Protein 1GP0 (pdb70)

B-factor: mean 22.46, std 11.71, range [8.29, 99.91]

Secondary structure (DSSP, 8-state):
--EEE-TTT-PEEE-GGGBSSS-EEEEETTTEEEEE-BSS--TTSSTTBSEEETTT--BS-B-----EEETTEEEEEE---SBPSSSTT-B-EEEEEEEE-SS--SS---EEEEEETTTTEEEEEEEEGGG--

CATH classification: 2.70.130.10

Solvent-accessible surface area: 7305 Å² total; per-residue (Å²): 116,4,80,28,64,11,117,97,89,55,67,75,5,64,0,50,91,22,50,37,124,73,22,58,33,0,75,78,74,166,195,26,56,0,43,0,0,0,22,25,57,1,96,44,15,50,129,35,10,0,0,0,24,13,166,75,100,86,15,0,0,114,26,24,119,109,14,123,48,72,120,132,35,0,49,0,37,0,114,80,11,19,113,11,108,43,60,119,86,76,52,22,74,0,11,0,21,0,47,50,102,111,146,59,10,140,94,69,116,1,116,36,111,57,60,59,126,114,68,2,6,1,79,2,11,5,78,4,56,64,3,36,110

Radius of gyration: 14.38 Å; Cα contacts (8 Å, |Δi|>4): 377; chains: 1; bounding box: 35×37×38 Å

GO terms:
  GO:0044794 host-mediated activation of viral process (P, IMP)
  GO:0005768 endosome (C, IDA)
  GO:0005770 late endosome (C, IDA)
  GO:0030140 trans-Golgi network transport vesicle (C, IDA)
  GO:0051219 phosphoprotein binding (F, IDA)
  GO:0005515 protein binding (F, IDA)
  GO:0005794 Golgi apparatus (C, IDA)
  GO:0009986 cell surface (C, IDA)
  GO:0010008 endosome membrane (C, IDA)
  GO:0030139 endocytic vesicle (C, IDA)
  GO:1905394 retromer complex binding (F, IDA)
  GO:0000139 Golgi membrane (C, EXP)
  GO:0005515 protein binding (F, IPI)
  GO:0005886 plasma membrane (C, TAS)
  GO:0038023 signaling receptor activity (F, TAS)
  GO:0007165 signal transduction (P, TAS)
  GO:0032588 trans-Golgi network membrane (C, TAS)
  GO:0030133 transport vesicle (C, TAS)
  GO:0030667 secretory granule membrane (C, TAS)
  GO:0030669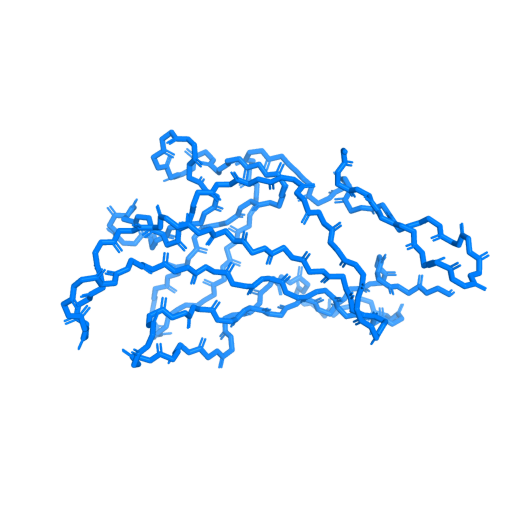 clathrin-coated endocytic vesicle membrane (C, TAS)

Nearest PDB structures (foldseek):
  1gp0-assembly1_A  TM=1.008E+00  e=2.214E-30  Homo sapiens
  2cnj-assembly1_D  TM=9.607E-01  e=3.222E-25  Homo sapiens
  2v5o-assembly1_A  TM=9.716E-01  e=4.373E-24  Homo sapiens
  2v5n-assembly1_A  TM=9.741E-01  e=9.055E-24  Homo sapiens
  2v5p-assembly2_B  TM=9.715E-01  e=3.646E-24  Homo sapiens

Foldseek 3Di:
DQWDADVVPRDIQHPCVQADQCHDWADDPDPWIKGAGAAFHHPQADPQAGIATNVPSFGQFGHHRPWDADPLKIKDKGADGDAQPLDPPAHHMEIEIEHEDCDADPVQHKYFDDADSVRNYTYIYTHYNSSPD

Organism: Homo sapiens (NCBI:txid9606)

Sequence (133 aa):
DCQVTNPSTGHLFDLSSLSGRAGFTAAYSEKGLVYMSICGENENCPPGVGACFGQTRISVGKANKRLRYVDQVLQLVYKDGSPCPSKSGLSYKSVISFVCRPEAGPTNRPMLISLDKQTCTLFFSWHTPLACE

Structure (mmCIF, N/CA/C/O backbone):
data_1GP0
#
_entry.id   1GP0
#
_cell.length_a   49.405
_cell.length_b   49.405
_cell.length_c   118.540
_cell.angle_alpha   90.00
_cell.angle_beta   90.00
_cell.angle_gamma   90.00
#
_symmetry.space_group_name_H-M   'P 43 21 2'
#
loop_
_entity.id
_entity.type
_entity.pdbx_description
1 polymer 'CATION-INDEPENDENT MANNOSE-6-PHOSPHATE RECEPTOR'
2 non-polymer 'SULFATE ION'
3 water water
#
loop_
_atom_site.group_PDB
_atom_site.id
_atom_site.type_symbol
_atom_site.label_atom_id
_atom_site.label_alt_id
_atom_site.label_comp_id
_atom_site.label_asym_id
_atom_site.label_entity_id
_atom_site.label_seq_id
_atom_site.pdbx_PDB_ins_code
_atom_site.Cartn_x
_atom_site.C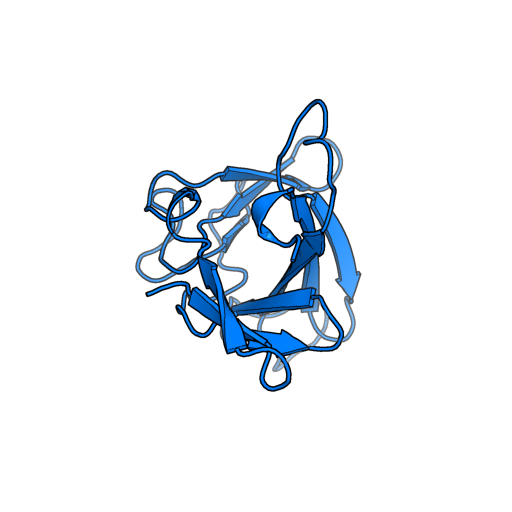artn_y
_atom_site.Cartn_z
_atom_site.occupancy
_atom_site.B_iso_or_equiv
_atom_site.auth_seq_id
_atom_site.auth_comp_id
_atom_site.auth_asym_id
_atom_site.auth_atom_id
_atom_site.pdbx_PDB_model_num
ATOM 1 N N . ASP A 1 8 ? -0.674 -10.070 17.046 1.00 47.53 1515 ASP A N 1
ATOM 2 C CA . ASP A 1 8 ? -1.233 -9.694 18.380 1.00 41.53 1515 ASP A CA 1
ATOM 3 C C . ASP A 1 8 ? -0.373 -8.666 19.115 1.00 37.04 1515 ASP A C 1
ATOM 4 O O . ASP A 1 8 ? -0.018 -8.836 20.289 1.00 39.13 1515 ASP A O 1
ATOM 9 N N . CYS A 1 9 ? -0.047 -7.598 18.404 1.00 39.07 1516 CYS A N 1
ATOM 10 C CA . CYS A 1 9 ? 0.728 -6.500 18.949 1.00 28.62 1516 CYS A CA 1
ATOM 11 C C . CYS A 1 9 ? 2.107 -6.883 19.479 1.00 19.77 1516 CYS A C 1
ATOM 12 O O . CYS A 1 9 ? 2.560 -6.415 20.521 1.00 20.24 1516 CYS A O 1
ATOM 15 N N . GLN A 1 10 ? 2.767 -7.763 18.738 1.00 24.89 1517 GLN A N 1
ATOM 16 C CA . GLN A 1 10 ? 4.124 -8.160 19.100 1.00 30.03 1517 GLN A CA 1
ATOM 17 C C . GLN A 1 10 ? 5.007 -8.223 17.857 1.00 21.96 1517 GLN A C 1
ATOM 18 O O . GLN A 1 10 ? 4.519 -8.374 16.741 1.00 25.02 1517 GLN A O 1
ATOM 24 N N . VAL A 1 11 ? 6.310 -8.040 18.041 1.00 20.30 1518 VAL A N 1
ATOM 25 C CA . VAL A 1 11 ? 7.243 -8.118 16.928 1.00 21.01 1518 VAL A CA 1
ATOM 26 C C . VAL A 1 11 ? 8.590 -8.555 17.496 1.00 20.15 1518 VAL A C 1
ATOM 27 O O . VAL A 1 11 ? 8.900 -8.317 18.667 1.00 19.47 1518 VAL A O 1
ATOM 31 N N . THR A 1 12 ? 9.406 -9.182 16.654 1.00 26.86 1519 THR A N 1
ATOM 32 C CA . THR A 1 12 ? 10.708 -9.632 17.110 1.00 29.10 1519 THR A CA 1
ATOM 33 C C . THR A 1 12 ? 11.845 -8.877 16.456 1.00 21.19 1519 THR A C 1
ATOM 34 O O . THR A 1 12 ? 11.728 -8.445 15.313 1.00 30.85 1519 THR A O 1
ATOM 38 N N . ASN A 1 13 ? 12.928 -8.693 17.201 1.00 23.86 1520 ASN A N 1
ATOM 39 C CA . ASN A 1 13 ? 14.118 -8.065 16.640 1.00 27.67 1520 ASN A CA 1
ATOM 40 C C . ASN A 1 13 ? 14.694 -9.240 15.837 1.00 34.70 1520 ASN A C 1
ATOM 41 O O . ASN A 1 13 ? 15.058 -10.265 16.414 1.00 29.61 1520 ASN A O 1
ATOM 46 N N . PRO A 1 14 ? 14.772 -9.105 14.505 1.00 28.75 1521 PRO A N 1
ATOM 47 C CA . PRO A 1 14 ? 15.281 -10.142 13.597 1.00 38.00 1521 PRO A CA 1
ATOM 48 C C . PRO A 1 14 ? 16.685 -10.665 13.885 1.00 37.75 1521 PRO A C 1
ATOM 49 O O . PRO A 1 14 ? 17.036 -11.768 13.459 1.00 43.23 1521 PRO A O 1
ATOM 53 N N . SER A 1 15 ? 17.477 -9.885 14.610 1.00 34.57 1522 SER A N 1
ATOM 54 C CA . SER A 1 15 ? 18.863 -10.252 14.889 1.00 39.47 1522 SER A CA 1
ATOM 55 C C . SER A 1 15 ? 19.196 -10.808 16.266 1.00 41.17 1522 SER A C 1
ATOM 56 O O . SER A 1 15 ? 20.340 -11.188 16.517 1.00 51.34 1522 SER A O 1
ATOM 59 N N . THR A 1 16 ? 18.223 -10.852 17.166 1.00 34.89 1523 THR A N 1
ATOM 60 C CA . THR A 1 16 ? 18.480 -11.367 18.502 1.00 35.32 1523 THR A CA 1
ATOM 61 C C . THR A 1 16 ? 17.369 -12.310 18.901 1.00 27.73 1523 THR A C 1
ATOM 62 O O . THR A 1 16 ? 17.500 -13.087 19.845 1.00 33.46 1523 THR A O 1
ATOM 66 N N . GLY A 1 17 ? 16.268 -12.224 18.166 1.00 27.73 1524 GLY A N 1
ATOM 67 C CA . GLY A 1 17 ? 15.109 -13.053 18.436 1.00 29.27 1524 GLY A CA 1
ATOM 68 C C . GLY A 1 17 ? 14.257 -12.551 19.589 1.00 25.44 1524 GLY A C 1
ATOM 69 O O . GLY A 1 17 ? 13.285 -13.206 19.961 1.00 34.22 1524 GLY A O 1
ATOM 70 N N . HIS A 1 18 ? 14.618 -11.402 20.156 1.00 28.46 1525 HIS A N 1
ATOM 71 C CA . HIS A 1 18 ? 13.885 -10.835 21.287 1.00 28.35 1525 HIS A CA 1
ATOM 72 C C . HIS A 1 18 ? 12.457 -10.470 20.875 1.00 22.90 1525 HIS A C 1
ATOM 73 O O . HIS A 1 18 ? 12.247 -9.819 19.860 1.00 22.14 15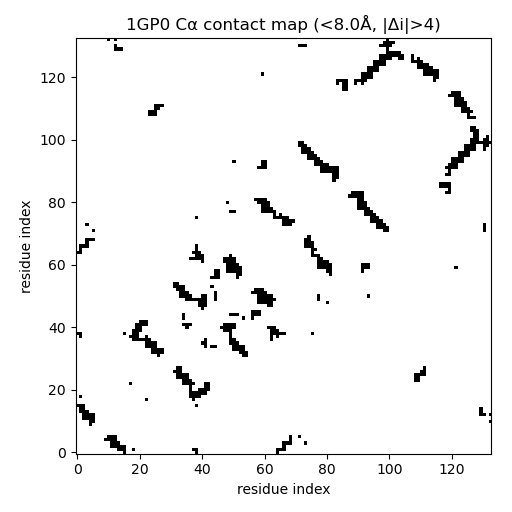25 HIS A O 1
ATOM 80 N N . LEU A 1 19 ? 11.492 -10.908 21.667 1.00 24.98 1526 LEU A N 1
ATOM 81 C CA . LEU A 1 19 ? 10.084 -10.638 21.390 1.00 21.82 1526 LEU A CA 1
ATOM 82 C C . LEU A 1 19 ? 9.599 -9.416 22.170 1.00 23.22 1526 LEU A C 1
ATOM 83 O O . LEU A 1 19 ? 9.680 -9.364 23.403 1.00 24.58 1526 LEU A O 1
ATOM 88 N N . PHE A 1 20 ? 9.117 -8.423 21.427 1.00 18.71 1527 PHE A N 1
ATOM 89 C CA . PHE A 1 20 ? 8.565 -7.210 22.043 1.00 18.98 1527 PHE A CA 1
ATOM 90 C C . PHE A 1 20 ? 7.064 -7.431 22.067 1.00 19.35 1527 PHE A C 1
ATOM 91 O O . PHE A 1 20 ? 6.492 -7.820 21.062 1.00 22.27 1527 PHE A O 1
ATOM 99 N N . ASP A 1 21 ? 6.445 -7.176 23.211 1.00 23.35 1528 ASP A N 1
ATOM 100 C CA . ASP A 1 21 ? 5.009 -7.366 23.356 1.00 22.91 1528 ASP A CA 1
ATOM 101 C C . ASP A 1 21 ? 4.397 -6.069 23.875 1.00 17.33 1528 ASP A C 1
ATOM 102 O O . ASP A 1 21 ? 4.715 -5.632 24.981 1.00 20.99 1528 ASP A O 1
ATOM 107 N N . LEU A 1 22 ? 3.556 -5.462 23.045 1.00 16.41 1529 LEU A N 1
ATOM 108 C CA . LEU A 1 22 ? 2.888 -4.215 23.427 1.00 16.49 1529 LEU A CA 1
ATOM 109 C C . LEU A 1 22 ? 1.419 -4.454 23.771 1.00 19.29 1529 LEU A C 1
ATOM 110 O O . LEU A 1 22 ? 0.643 -3.503 23.926 1.00 17.16 1529 LEU A O 1
ATOM 115 N N . SER A 1 23 ? 1.035 -5.710 23.957 1.00 17.36 1530 SER A N 1
ATOM 116 C CA . SER A 1 23 ? -0.375 -5.986 24.242 1.00 18.20 1530 SER A CA 1
ATOM 117 C C . SER A 1 23 ? -0.883 -5.390 25.547 1.00 15.72 1530 SER A C 1
ATOM 118 O O . SER A 1 23 ? -2.083 -5.134 25.658 1.00 15.65 1530 SER A O 1
ATOM 121 N N . SER A 1 24 ? -0.007 -5.135 26.505 1.00 14.56 1531 SER A N 1
ATOM 122 C CA . SER 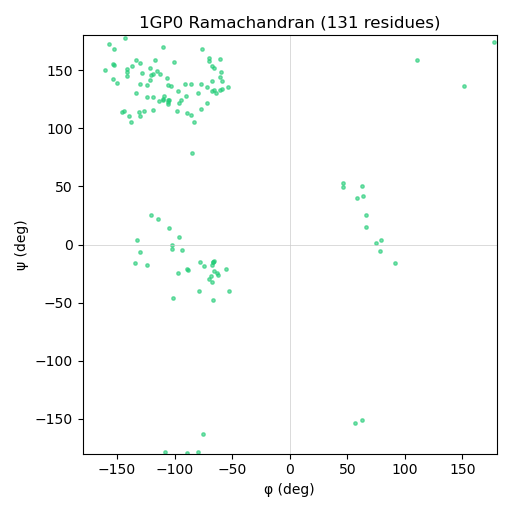A 1 24 ? -0.449 -4.513 27.761 1.00 13.90 1531 SER A CA 1
ATOM 123 C C . SER A 1 24 ? -0.943 -3.076 27.518 1.00 16.62 1531 SER A C 1
ATOM 124 O O . SER A 1 24 ? -1.573 -2.471 28.405 1.00 16.27 1531 SER A O 1
ATOM 127 N N . LEU A 1 25 ? -0.641 -2.503 26.339 1.00 13.60 1532 LEU A N 1
ATOM 128 C CA . LEU A 1 25 ? -1.108 -1.137 25.989 1.00 13.39 1532 LEU A CA 1
ATOM 129 C C . LEU A 1 25 ? -2.288 -1.215 25.027 1.00 13.60 1532 LEU A C 1
ATOM 130 O O . LEU A 1 25 ? -2.789 -0.168 24.596 1.00 14.05 1532 LEU A O 1
ATOM 135 N N . SER A 1 26 ? -2.703 -2.416 24.647 1.00 13.48 1533 SER A N 1
ATOM 136 C CA . SER A 1 26 ? -3.783 -2.546 23.681 1.00 14.37 1533 SER A CA 1
ATOM 137 C C . SER A 1 26 ? -5.161 -2.349 24.299 1.00 15.07 1533 SER A C 1
ATOM 138 O O . SER A 1 26 ? -5.277 -2.039 25.478 1.00 14.50 1533 SER A O 1
ATOM 141 N N . GLY A 1 27 ? -6.203 -2.484 23.502 1.00 13.94 1534 GLY A N 1
ATOM 142 C CA . GLY A 1 27 ? -7.557 -2.364 24.022 1.00 15.47 1534 GLY A CA 1
ATOM 143 C C . GLY A 1 27 ? -8.301 -1.131 23.566 1.00 13.39 1534 GLY A C 1
ATOM 144 O O . GLY A 1 27 ? -7.692 -0.121 23.221 1.00 12.26 1534 GLY A O 1
ATOM 145 N N . ARG A 1 28 ? -9.624 -1.189 23.631 1.00 14.12 1535 ARG A N 1
ATOM 146 C CA . ARG A 1 28 ? -10.432 -0.102 23.147 1.00 12.27 1535 ARG A CA 1
ATOM 147 C C . ARG A 1 28 ? -10.468 1.131 24.031 1.00 12.60 1535 ARG A C 1
ATOM 148 O O . ARG A 1 28 ? -10.807 2.213 23.562 1.00 13.78 1535 ARG A O 1
ATOM 156 N N . ALA A 1 29 ? -10.100 0.993 25.309 1.00 14.04 1536 ALA A N 1
ATOM 157 C CA . ALA A 1 29 ? -10.100 2.166 26.170 1.00 14.36 1536 ALA A CA 1
ATOM 158 C C . ALA A 1 29 ? -9.026 3.143 25.692 1.00 13.77 1536 ALA A C 1
ATOM 159 O O . ALA A 1 29 ? -9.274 4.326 25.570 1.00 13.50 1536 ALA A O 1
ATOM 161 N N . GLY A 1 30 ? -7.824 2.637 25.437 1.00 12.24 1537 GLY A N 1
ATOM 162 C CA . GLY A 1 30 ? -6.785 3.490 24.910 1.00 13.27 1537 GLY A CA 1
ATOM 163 C C . GLY A 1 30 ? -6.302 4.653 25.746 1.00 11.20 1537 GLY A C 1
ATOM 164 O O . GLY A 1 30 ? -6.401 4.681 26.993 1.00 13.04 1537 GLY A O 1
ATOM 165 N N . PHE A 1 31 ? -5.854 5.685 25.031 1.00 10.35 1538 PHE A N 1
ATOM 166 C CA . PHE A 1 31 ? -5.169 6.827 25.593 1.00 10.85 1538 PHE A CA 1
ATOM 167 C C . PHE A 1 31 ? -5.512 8.119 24.913 1.00 11.07 1538 PHE A C 1
ATOM 168 O O . PHE A 1 31 ? -6.321 8.111 23.943 1.00 11.17 1538 PHE A O 1
ATOM 176 N N . THR A 1 32 ? -4.959 9.221 25.400 1.00 12.18 1539 THR A N 1
ATOM 177 C CA . THR A 1 32 ? -5.089 10.472 24.694 1.00 12.82 1539 THR A CA 1
ATOM 178 C C . THR A 1 32 ? -3.715 11.081 24.557 1.00 12.99 1539 THR A C 1
ATOM 179 O O . THR A 1 32 ? -2.778 10.795 25.353 1.00 14.36 1539 THR A O 1
ATOM 183 N N . ALA A 1 33 ? -3.570 11.935 23.554 1.00 13.11 1540 ALA A N 1
ATOM 184 C CA . ALA A 1 33 ? -2.343 12.715 23.311 1.00 12.15 1540 ALA A CA 1
ATOM 185 C C . ALA A 1 33 ? -2.796 14.141 23.135 1.00 13.74 1540 ALA A C 1
ATOM 186 O O . ALA A 1 33 ? -3.780 14.410 22.464 1.00 15.17 1540 ALA A O 1
ATOM 188 N N . ALA A 1 34 ? -2.086 15.103 23.714 1.00 15.41 1541 ALA A N 1
ATOM 189 C CA . ALA A 1 34 ? -2.455 16.501 23.576 1.00 14.47 1541 ALA A CA 1
ATOM 190 C C . ALA A 1 34 ? -2.272 17.007 22.159 1.00 15.47 1541 ALA A C 1
ATOM 191 O O . ALA A 1 34 ? -1.322 16.650 21.500 1.00 16.79 1541 ALA A O 1
ATOM 193 N N . TYR A 1 35 ? -3.210 17.834 21.693 1.00 18.69 1542 TYR A N 1
ATOM 194 C CA . TYR A 1 35 ? -3.201 18.400 20.347 1.00 19.80 1542 TYR A CA 1
ATOM 195 C C . TYR A 1 35 ? -3.506 19.880 20.502 1.00 20.75 1542 TYR A C 1
ATOM 196 O O . TYR A 1 35 ? -4.472 20.254 21.177 1.00 24.04 1542 TYR A O 1
ATOM 205 N N . SER A 1 36 ? -2.691 20.722 19.888 1.00 30.03 1543 SER A N 1
ATOM 206 C CA . SER A 1 36 ? -2.914 22.161 19.982 1.00 30.84 1543 SER A CA 1
ATOM 207 C C . SER A 1 36 ? -2.946 22.629 21.432 1.00 32.74 1543 SER A C 1
ATOM 208 O O . SER A 1 36 ? -2.362 21.996 22.316 1.00 33.48 1543 SER A O 1
ATOM 211 N N . GLU A 1 37 ? -3.655 23.728 21.679 1.00 32.29 1544 GLU A N 1
ATOM 212 C CA . GLU A 1 37 ? -3.709 24.325 23.007 1.00 36.54 1544 GLU A CA 1
ATOM 213 C C . GLU A 1 37 ? -4.621 23.695 24.060 1.00 36.36 1544 GLU A C 1
ATOM 214 O O . GLU A 1 37 ? -4.237 23.599 25.226 1.00 42.70 1544 GLU A O 1
ATOM 220 N N . LYS A 1 38 ? -5.812 23.257 23.665 1.00 30.30 1545 LYS A N 1
ATOM 221 C CA . LYS A 1 38 ? -6.753 22.658 24.606 1.00 37.71 1545 LYS A CA 1
ATOM 222 C C . LYS A 1 38 ? -7.301 21.321 24.119 1.00 29.84 1545 LYS A C 1
ATOM 223 O O . LYS A 1 38 ? -8.005 20.622 24.856 1.00 30.57 1545 LYS A O 1
ATOM 229 N N . GLY A 1 39 ? -6.969 20.960 22.880 1.00 24.67 1546 GLY A N 1
ATOM 230 C CA . GLY A 1 39 ? -7.491 19.729 22.315 1.00 25.24 1546 GLY A CA 1
ATOM 231 C C . GLY A 1 39 ? -6.707 18.451 22.528 1.00 20.19 1546 GLY A C 1
ATOM 232 O O . GLY A 1 39 ? -5.679 18.407 23.213 1.00 25.93 1546 GLY A O 1
ATOM 233 N N . LEU A 1 40 ? -7.239 17.371 21.975 1.00 16.86 1547 LEU A N 1
ATOM 234 C CA . LEU A 1 40 ? -6.571 16.097 22.104 1.00 14.21 1547 LEU A CA 1
ATOM 235 C C . LEU A 1 40 ? -6.895 15.155 20.946 1.00 13.59 1547 LEU A C 1
ATOM 236 O O . LEU A 1 40 ? -7.797 15.428 20.107 1.00 14.48 1547 LEU A O 1
ATOM 241 N N . VAL A 1 41 ? -6.130 14.085 20.886 1.00 10.65 1548 VAL A N 1
ATOM 242 C CA . VAL A 1 41 ? -6.326 12.964 19.969 1.00 10.94 1548 VAL A CA 1
ATOM 243 C C . VAL A 1 41 ? -6.571 11.703 20.799 1.00 11.75 1548 VAL A C 1
ATOM 244 O O . VAL A 1 41 ? -5.826 11.440 21.769 1.00 13.00 1548 VAL A O 1
ATOM 248 N N . TYR A 1 42 ? -7.649 10.980 20.533 1.00 9.53 1549 TYR A N 1
ATOM 249 C CA . TYR A 1 42 ? -7.931 9.704 21.173 1.00 9.80 1549 TYR A CA 1
ATOM 250 C C . TYR A 1 42 ? -7.214 8.618 20.377 1.00 11.17 1549 TYR A C 1
ATOM 251 O O . TYR A 1 42 ? -7.261 8.622 19.129 1.00 12.16 1549 TYR A O 1
ATOM 260 N N . MET A 1 43 ? -6.583 7.651 21.002 1.00 9.81 1550 MET A N 1
ATOM 261 C CA . MET A 1 43 ? -5.898 6.609 20.268 1.00 10.81 1550 MET A CA 1
ATOM 262 C C . MET A 1 43 ? -5.784 5.314 21.007 1.00 9.51 1550 MET A C 1
ATOM 263 O O . MET A 1 43 ? -5.596 5.298 22.249 1.00 10.56 1550 MET A O 1
ATOM 268 N N . SER A 1 44 ? -5.916 4.217 20.279 1.00 9.65 1551 SER A N 1
ATOM 269 C CA . SER A 1 44 ? -5.679 2.896 20.808 1.00 9.36 1551 SER A CA 1
ATOM 270 C C . SER A 1 44 ? -4.519 2.269 20.052 1.00 10.46 1551 SER A C 1
ATOM 271 O O . SER A 1 44 ? -4.199 2.685 18.922 1.00 11.36 1551 SER A O 1
ATOM 274 N N . ILE A 1 45 ? -3.905 1.283 20.685 1.00 11.08 1552 ILE A N 1
ATOM 275 C CA . ILE A 1 45 ? -2.740 0.586 20.172 1.00 11.36 1552 ILE A CA 1
ATOM 276 C C . ILE A 1 45 ? -3.140 -0.784 19.692 1.00 13.27 1552 ILE A C 1
ATOM 277 O O . ILE A 1 45 ? -3.683 -1.596 20.441 1.00 14.03 1552 ILE A O 1
ATOM 282 N N . CYS A 1 46 ? -2.897 -1.037 18.409 1.00 13.43 1553 CYS A N 1
ATOM 283 C CA . CYS A 1 46 ? -3.210 -2.307 17.759 1.00 15.83 1553 CYS A CA 1
ATOM 284 C C . CYS A 1 46 ? -4.670 -2.643 17.638 1.00 16.25 1553 CYS A C 1
ATOM 285 O O . CYS A 1 46 ? -5.041 -3.824 17.557 1.00 17.91 1553 CYS A O 1
ATOM 288 N N . GLY A 1 47 ? -5.505 -1.618 17.624 1.00 13.22 1554 GLY A N 1
ATOM 289 C CA . GLY A 1 47 ? -6.930 -1.844 17.497 1.00 13.67 1554 GLY A CA 1
ATOM 290 C C . GLY A 1 47 ?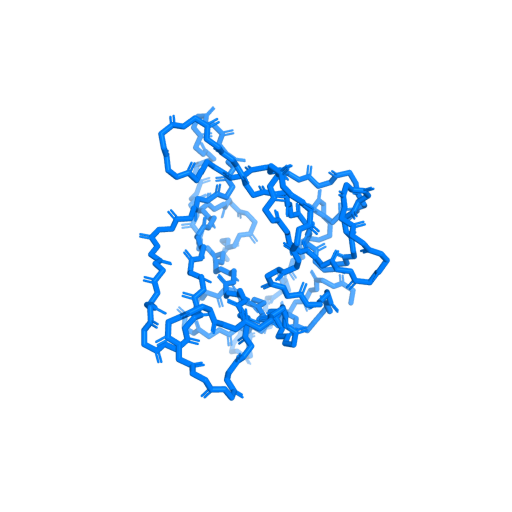 -7.704 -0.539 17.566 1.00 12.51 1554 GLY A C 1
ATOM 291 O O . GLY A 1 47 ? -7.128 0.529 17.799 1.00 13.57 1554 GLY A O 1
ATOM 292 N N . GLU A 1 48 ? -9.012 -0.619 17.345 1.00 13.43 1555 GLU A N 1
ATOM 293 C CA . GLU A 1 48 ? -9.850 0.572 17.339 1.00 12.08 1555 GLU A CA 1
ATOM 294 C C . GLU A 1 48 ? -10.010 1.191 18.750 1.00 12.78 1555 GLU A C 1
ATOM 295 O O . GLU A 1 48 ? -9.861 0.504 19.771 1.00 13.56 1555 GLU A O 1
ATOM 301 N N . ASN A 1 49 ? -10.349 2.470 18.773 1.00 11.56 1556 ASN A N 1
ATOM 302 C CA . ASN A 1 49 ? -10.543 3.196 20.029 1.00 11.45 1556 ASN A CA 1
ATOM 303 C C . ASN A 1 49 ? -12.041 3.405 20.233 1.00 12.17 1556 ASN A C 1
ATOM 304 O O . ASN A 1 49 ? -12.745 3.821 19.293 1.00 13.19 1556 ASN A O 1
ATOM 309 N N . GLU A 1 50 ? -12.509 3.208 21.471 1.00 12.34 1557 GLU A N 1
ATOM 310 C CA . GLU A 1 50 ? -13.952 3.321 21.731 1.00 12.61 1557 GLU A CA 1
ATOM 311 C C . GLU A 1 50 ? -14.523 4.712 21.559 1.00 14.51 1557 GLU A C 1
ATOM 312 O O . GLU A 1 50 ? -15.747 4.849 21.440 1.00 16.61 1557 GLU A O 1
ATOM 318 N N . ASN A 1 51 ? -13.677 5.745 21.505 1.00 12.11 1558 ASN A N 1
ATOM 319 C CA . ASN A 1 51 ? -14.136 7.130 21.338 1.00 11.36 1558 ASN A CA 1
ATOM 320 C C . ASN A 1 51 ? -14.168 7.587 19.889 1.00 12.17 1558 ASN A C 1
ATOM 321 O O . ASN A 1 51 ? -14.629 8.677 19.578 1.00 15.30 1558 ASN A O 1
ATOM 326 N N . CYS A 1 52 ? -13.695 6.713 19.029 1.00 12.70 1559 CYS A N 1
ATOM 327 C CA . CYS A 1 52 ? -13.615 7.029 17.599 1.00 12.26 1559 CYS A CA 1
ATOM 328 C C . CYS A 1 52 ? -14.615 6.233 16.794 1.00 13.69 1559 CYS A C 1
ATOM 329 O O . CYS A 1 52 ? -15.259 5.310 17.324 1.00 15.33 1559 CYS A O 1
ATOM 332 N N . PRO A 1 53 ? -14.780 6.591 15.508 1.00 11.90 1560 PRO A N 1
ATOM 333 C CA . PRO A 1 53 ? -15.721 5.835 14.677 1.00 14.27 1560 PRO A CA 1
ATOM 334 C C . PRO A 1 53 ? -15.287 4.373 14.605 1.00 14.75 1560 PRO A C 1
ATOM 335 O O . PRO A 1 53 ? -14.125 4.012 14.834 1.00 13.05 1560 PRO A O 1
ATOM 339 N N . PRO A 1 54 ? -16.206 3.478 14.252 1.00 15.28 1561 PRO A N 1
ATOM 340 C CA . PRO A 1 54 ? -15.860 2.062 14.144 1.00 12.58 1561 PRO A CA 1
ATOM 341 C C . PRO A 1 54 ? -14.637 1.846 13.208 1.00 15.26 1561 PRO A C 1
ATOM 342 O O . PRO A 1 54 ? -14.549 2.450 12.139 1.00 16.06 1561 PRO A O 1
ATOM 346 N N . GLY A 1 55 ? -13.715 0.995 13.661 1.00 14.32 1562 GLY A N 1
ATOM 347 C CA . GLY A 1 55 ? -12.482 0.662 12.946 1.00 15.24 1562 GLY A CA 1
ATOM 348 C C . GLY A 1 55 ? -11.345 1.704 13.031 1.00 13.87 1562 GLY A C 1
ATOM 349 O O . GLY A 1 55 ? -10.230 1.448 12.536 1.00 16.22 1562 GLY A O 1
ATOM 350 N N . VAL A 1 56 ? -11.627 2.836 13.639 1.00 12.32 1563 VAL A N 1
ATOM 351 C CA . VAL A 1 56 ? -10.647 3.923 13.688 1.00 12.56 1563 VAL A CA 1
ATOM 352 C C . VAL A 1 56 ? -9.762 3.814 14.924 1.00 10.74 1563 VAL A C 1
ATOM 353 O O . VAL A 1 56 ? -10.241 3.659 16.048 1.00 12.67 1563 VAL A O 1
ATOM 357 N N . GLY A 1 57 ? -8.452 3.841 14.693 1.00 10.90 1564 GLY A N 1
ATOM 358 C CA . GLY A 1 57 ? -7.486 3.725 15.788 1.00 10.85 1564 GLY A CA 1
ATOM 359 C C . GLY A 1 57 ? -7.100 5.034 16.424 1.00 9.82 1564 GLY A C 1
ATOM 360 O O . GLY A 1 57 ? -6.623 5.038 17.567 1.00 10.85 1564 GLY A O 1
ATOM 361 N N . ALA A 1 58 ? -7.253 6.154 15.745 1.00 9.79 1565 ALA A N 1
ATOM 362 C CA . ALA A 1 58 ? -6.929 7.464 16.266 1.00 9.51 1565 ALA A CA 1
ATOM 363 C C . ALA A 1 58 ? -7.830 8.508 15.655 1.00 9.16 1565 ALA A C 1
ATOM 364 O O . ALA A 1 58 ? -8.133 8.459 14.437 1.00 10.12 1565 ALA A O 1
ATOM 366 N N . CYS A 1 59 ? -8.298 9.450 16.450 1.00 8.67 1566 CYS A N 1
ATOM 367 C CA . CYS A 1 59 ? -9.177 10.490 15.944 1.00 9.41 1566 CYS A CA 1
ATOM 368 C C . CYS A 1 59 ? -9.088 11.761 16.752 1.00 9.56 1566 CYS A C 1
ATOM 369 O O . CYS A 1 59 ? -8.647 11.713 17.918 1.00 10.37 1566 CYS A O 1
ATOM 372 N N . PHE A 1 60 ? -9.411 12.897 16.173 1.00 9.54 1567 PHE A N 1
ATOM 373 C CA . PHE A 1 60 ? -9.443 14.157 16.897 1.00 10.39 1567 PHE A CA 1
ATOM 374 C C . PHE A 1 60 ? -10.539 14.120 17.948 1.00 10.45 1567 PHE A C 1
ATOM 375 O O . PHE A 1 60 ? -11.694 13.719 17.659 1.00 12.12 1567 PHE A O 1
ATOM 383 N N . GLY A 1 61 ? -10.228 14.538 19.173 1.00 11.13 1568 GLY A N 1
ATOM 384 C CA . GLY A 1 61 ? -11.246 14.495 20.205 1.00 13.77 1568 GLY A CA 1
ATOM 385 C C . GLY A 1 61 ? -12.408 15.461 20.010 1.00 10.98 1568 GLY A C 1
ATOM 386 O O . GLY A 1 61 ? -13.550 15.124 20.342 1.00 14.04 1568 GLY A O 1
ATOM 387 N N . GLN A 1 62 ? -12.152 16.611 19.414 1.00 10.54 1569 GLN A N 1
ATOM 388 C CA . GLN A 1 62 ? -13.211 17.608 19.290 1.00 13.14 1569 GLN A CA 1
ATOM 389 C C . GLN A 1 62 ? -14.310 17.201 18.310 1.00 11.59 1569 GLN A C 1
ATOM 390 O O . GLN A 1 62 ? -15.487 17.597 18.466 1.00 13.01 1569 GLN A O 1
ATOM 396 N N . THR A 1 63 ? -13.922 16.410 17.315 1.00 10.42 1570 THR A N 1
ATOM 397 C CA . THR A 1 63 ? -14.842 16.061 16.195 1.00 9.58 1570 THR A CA 1
ATOM 398 C C . THR A 1 63 ? -15.050 14.591 15.965 1.00 10.19 1570 THR A C 1
ATOM 399 O O . THR A 1 63 ? -15.999 14.192 15.262 1.00 11.36 1570 THR A O 1
ATOM 403 N N . ARG A 1 64 ? -14.160 13.772 16.511 1.00 10.18 1571 ARG A N 1
ATOM 404 C CA . ARG A 1 64 ? -14.092 12.337 16.304 1.00 10.13 1571 ARG A CA 1
ATOM 405 C C . ARG A 1 64 ? -13.731 11.941 14.868 1.00 8.93 1571 ARG A C 1
ATOM 406 O O . ARG A 1 64 ? -13.830 10.771 14.478 1.00 11.06 1571 ARG A O 1
ATOM 414 N N . ILE A 1 65 ? -13.235 12.922 14.117 1.00 10.04 1572 ILE A N 1
ATOM 415 C CA . ILE A 1 65 ? -12.820 12.662 12.750 1.00 10.58 1572 ILE A CA 1
ATOM 416 C C . ILE A 1 65 ? -11.526 11.833 12.740 1.00 11.01 1572 ILE A C 1
ATOM 417 O O . ILE A 1 65 ? -10.561 12.113 13.462 1.00 10.30 1572 ILE A O 1
ATOM 422 N N . SER A 1 66 ? -11.491 10.827 11.898 1.00 10.41 1573 SER A N 1
ATOM 423 C CA . SER A 1 66 ? -10.404 9.886 11.817 1.00 9.43 1573 SER A CA 1
ATOM 424 C C . SER A 1 66 ? -9.063 10.358 11.330 1.00 10.53 1573 SER A C 1
ATOM 425 O O . SER A 1 66 ? -8.954 11.068 10.311 1.00 11.40 1573 SER A O 1
ATOM 428 N N . VAL A 1 67 ? -8.021 9.996 12.054 1.00 9.44 1574 VAL A N 1
ATOM 429 C CA . VAL A 1 67 ? -6.673 10.242 11.562 1.00 10.94 1574 VAL A CA 1
ATOM 43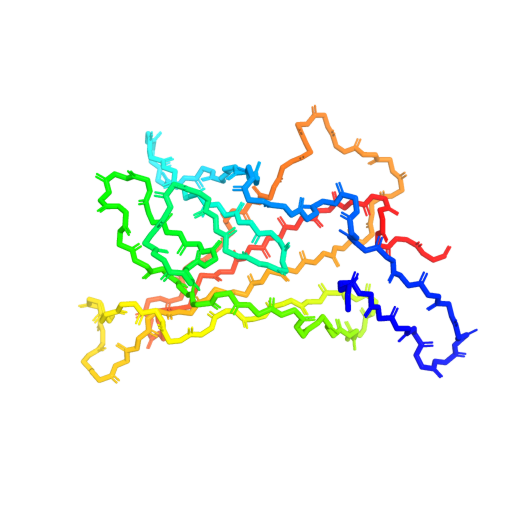0 C C . VAL A 1 67 ? -5.991 8.911 11.306 1.00 10.89 1574 VAL A C 1
ATOM 431 O O . VAL A 1 67 ? -4.747 8.845 11.222 1.00 12.55 1574 VAL A O 1
ATOM 435 N N . GLY A 1 68 ? -6.767 7.838 11.122 1.00 10.50 1575 GLY A N 1
ATOM 436 C CA . GLY A 1 68 ? -6.202 6.551 10.724 1.00 12.22 1575 GLY A CA 1
ATOM 437 C C . GLY A 1 68 ? -6.950 5.335 11.177 1.00 12.03 1575 GLY A C 1
ATOM 438 O O . GLY A 1 68 ? -7.383 5.266 12.355 1.00 11.23 1575 GLY A O 1
ATOM 439 N N . LYS A 1 69 ? -7.117 4.362 10.287 1.00 13.48 1576 LYS A N 1
ATOM 440 C CA . LYS A 1 69 ? -7.786 3.116 10.609 1.00 12.42 1576 LYS A CA 1
ATOM 441 C C . LYS A 1 69 ? -6.849 2.216 11.394 1.00 12.30 1576 LYS A C 1
ATOM 442 O O . LYS A 1 69 ? -5.635 2.127 11.102 1.00 14.54 1576 LYS A O 1
ATOM 448 N N . ALA A 1 70 ? -7.364 1.561 12.432 1.00 14.19 1577 ALA A N 1
ATOM 449 C CA . ALA A 1 70 ? -6.509 0.697 13.226 1.00 13.29 1577 ALA A CA 1
ATOM 450 C C . ALA A 1 70 ? -6.034 -0.537 12.485 1.00 15.88 1577 ALA A C 1
ATOM 451 O O . ALA A 1 70 ? -6.678 -1.010 11.546 1.00 14.76 1577 ALA A O 1
ATOM 453 N N . ASN A 1 71 ? -4.882 -1.029 12.921 1.00 14.83 1578 ASN A N 1
ATOM 454 C CA . ASN A 1 71 ? -4.361 -2.315 12.461 1.00 13.62 1578 ASN A CA 1
ATOM 455 C C . ASN A 1 71 ? -3.408 -2.793 13.534 1.00 14.40 1578 ASN A C 1
ATOM 456 O O . ASN A 1 71 ? -3.136 -2.048 14.489 1.00 15.37 1578 ASN A O 1
ATOM 461 N N . LYS A 1 72 ? -2.913 -4.029 13.424 1.00 16.24 1579 LYS A N 1
ATOM 462 C CA . LYS A 1 72 ? -2.009 -4.591 14.420 1.00 15.80 1579 LYS A CA 1
ATOM 463 C C . LYS A 1 72 ? -0.658 -4.997 13.852 1.00 18.11 1579 LYS A C 1
ATOM 464 O O . LYS A 1 72 ? 0.053 -5.825 14.419 1.00 21.02 1579 LYS A O 1
ATOM 470 N N . ARG A 1 73 ? -0.295 -4.356 12.761 1.00 16.47 1580 ARG A N 1
ATOM 471 C CA . ARG A 1 73 ? 0.969 -4.645 12.087 1.00 17.87 1580 ARG A CA 1
ATOM 472 C C . ARG A 1 73 ? 2.117 -3.864 12.706 1.00 15.02 1580 ARG A C 1
ATOM 473 O O . ARG A 1 73 ? 2.561 -2.845 12.180 1.00 16.50 1580 ARG A O 1
ATOM 481 N N . LEU A 1 74 ? 2.592 -4.362 13.828 1.00 16.08 1581 LEU A N 1
ATOM 482 C CA . LEU A 1 74 ? 3.690 -3.742 14.555 1.00 14.10 1581 LEU A CA 1
ATOM 483 C C . LEU A 1 74 ? 4.992 -4.142 13.858 1.00 15.81 1581 LEU A C 1
ATOM 484 O O . LEU A 1 74 ? 5.241 -5.333 13.588 1.00 19.23 1581 LEU A O 1
ATOM 489 N N . ARG A 1 75 ? 5.825 -3.151 13.584 1.00 14.85 1582 ARG A N 1
ATOM 490 C CA . ARG A 1 75 ? 7.094 -3.387 12.882 1.00 15.21 1582 ARG A CA 1
ATOM 491 C C . ARG A 1 75 ? 8.308 -2.955 13.670 1.00 16.67 1582 ARG A C 1
ATOM 492 O O . ARG A 1 75 ? 8.260 -2.043 14.495 1.00 16.13 1582 ARG A O 1
ATOM 500 N N . TYR A 1 76 ? 9.442 -3.598 13.428 1.00 17.21 1583 TYR A N 1
ATOM 501 C CA . TYR A 1 76 ? 10.658 -3.262 14.125 1.00 16.17 1583 TYR A CA 1
ATOM 502 C C . TYR A 1 76 ? 11.608 -2.602 13.134 1.00 18.70 1583 TYR A C 1
ATOM 503 O O . TYR A 1 76 ? 11.885 -3.163 12.069 1.00 21.54 1583 TYR A O 1
ATOM 512 N N . VAL A 1 77 ? 12.065 -1.402 13.449 1.00 18.00 1584 VAL A N 1
ATOM 513 C CA . VAL A 1 77 ? 13.011 -0.704 12.551 1.00 19.17 1584 VAL A CA 1
ATOM 514 C C . VAL A 1 77 ? 14.020 0.084 13.391 1.00 18.10 1584 VAL A C 1
ATOM 515 O O . VAL A 1 77 ? 13.665 1.012 14.099 1.00 18.26 1584 VAL A O 1
ATOM 519 N N . ASP A 1 78 ? 15.289 -0.315 13.322 1.00 19.06 1585 ASP A N 1
ATOM 520 C CA . ASP A 1 78 ? 16.368 0.345 14.048 1.00 19.64 1585 ASP A CA 1
ATOM 521 C C . ASP A 1 78 ? 16.051 0.638 15.511 1.00 15.91 1585 ASP A C 1
ATOM 522 O O . ASP A 1 78 ? 16.158 1.772 15.989 1.00 20.47 1585 ASP A O 1
ATOM 527 N N . GLN A 1 79 ? 15.628 -0.423 16.208 1.00 17.39 1586 GLN A N 1
ATOM 528 C CA . GLN A 1 79 ? 15.306 -0.396 17.642 1.00 20.17 1586 GLN A CA 1
ATOM 529 C C . GLN A 1 79 ? 13.990 0.264 18.009 1.00 18.43 1586 GLN A C 1
ATOM 530 O O . GLN A 1 79 ? 13.633 0.322 19.182 1.00 24.25 1586 GLN A O 1
ATOM 536 N N . VAL A 1 80 ? 13.262 0.721 17.007 1.00 15.55 1587 VAL A N 1
ATOM 537 C CA . VAL A 1 80 ? 11.967 1.364 17.240 1.00 14.54 1587 VAL A CA 1
ATOM 538 C C . VAL A 1 80 ? 10.882 0.405 16.812 1.00 15.91 1587 VAL A C 1
ATOM 539 O O . VAL A 1 80 ? 11.031 -0.353 15.846 1.00 16.15 1587 VAL A O 1
ATOM 543 N N . LEU A 1 81 ? 9.780 0.399 17.563 1.00 13.42 1588 LEU A N 1
ATOM 544 C CA . LEU A 1 81 ? 8.624 -0.413 17.200 1.00 13.39 1588 LEU A CA 1
ATOM 545 C C . LEU A 1 81 ? 7.653 0.593 16.608 1.00 13.27 1588 LEU A C 1
ATOM 546 O O . LEU A 1 81 ? 7.492 1.694 17.155 1.00 18.34 1588 LEU A O 1
ATOM 551 N N . GLN A 1 82 ? 7.019 0.272 15.501 1.00 12.71 1589 GLN A N 1
ATOM 552 C CA . GLN A 1 82 ? 6.140 1.246 14.891 1.00 11.92 1589 GLN A CA 1
ATOM 553 C C . GLN A 1 82 ? 4.865 0.670 14.302 1.00 12.82 1589 GLN A C 1
ATOM 554 O O . GLN A 1 82 ? 4.848 -0.449 13.774 1.00 13.98 1589 GLN A O 1
ATOM 560 N N . LEU A 1 83 ? 3.796 1.460 14.421 1.00 12.54 1590 LEU A N 1
ATOM 561 C CA . LEU A 1 83 ? 2.496 1.204 13.797 1.00 13.52 1590 LEU A CA 1
ATOM 562 C C . LEU A 1 83 ? 2.213 2.373 12.863 1.00 10.96 1590 LEU A C 1
ATOM 563 O O . LEU A 1 83 ? 2.619 3.492 13.139 1.00 12.53 1590 LEU A O 1
ATOM 568 N N . VAL A 1 84 ? 1.530 2.107 11.750 1.00 12.51 1591 VAL A N 1
ATOM 569 C CA . VAL A 1 84 ? 1.106 3.150 10.846 1.00 11.82 1591 VAL A CA 1
ATOM 570 C C . VAL A 1 84 ? -0.370 2.909 10.561 1.00 12.38 1591 VAL A C 1
ATOM 571 O O . VAL A 1 84 ? -0.738 1.882 9.992 1.00 13.88 1591 VAL A O 1
ATOM 575 N N . TYR A 1 85 ? -1.209 3.829 11.017 1.00 11.28 1592 TYR A N 1
ATOM 576 C CA . TYR A 1 85 ? -2.645 3.744 10.757 1.00 11.55 1592 TYR A CA 1
ATOM 577 C C . TYR A 1 85 ? -2.927 4.649 9.556 1.00 12.26 1592 TYR A C 1
ATOM 578 O O . TYR A 1 85 ? -2.785 5.852 9.618 1.00 12.86 1592 TYR A O 1
ATOM 587 N N . LYS A 1 86 ? -3.354 4.029 8.457 1.00 14.42 1593 LYS A N 1
ATOM 588 C CA . LYS A 1 86 ? -3.626 4.808 7.248 1.00 13.85 1593 LYS A CA 1
ATOM 589 C C . LYS A 1 86 ? -5.103 4.905 6.952 1.00 14.69 1593 LYS A C 1
ATOM 590 O O . LYS A 1 86 ? -5.960 4.421 7.713 1.00 15.34 1593 LYS A O 1
ATOM 596 N N . ASP A 1 87 ? -5.415 5.573 5.853 1.00 14.67 1594 ASP A N 1
ATOM 597 C CA . ASP A 1 87 ? -6.785 5.696 5.380 1.00 18.24 1594 ASP A CA 1
ATOM 598 C C . ASP A 1 87 ? -7.679 6.455 6.347 1.00 13.56 1594 ASP A C 1
ATOM 599 O O . ASP A 1 87 ? -8.811 6.067 6.606 1.00 14.60 1594 ASP A O 1
ATOM 604 N N . GLY A 1 88 ? -7.115 7.524 6.888 1.00 14.11 1595 GLY A N 1
ATOM 605 C CA . GLY A 1 88 ? -7.885 8.426 7.712 1.00 13.46 1595 GLY A CA 1
ATOM 606 C C . GLY A 1 88 ? -8.803 9.307 6.853 1.00 13.37 1595 GLY A C 1
ATOM 607 O O . GLY A 1 88 ? -9.012 9.033 5.654 1.00 15.90 1595 GLY A O 1
ATOM 608 N N . SER A 1 89 ? -9.303 10.392 7.408 1.00 11.86 1596 SER A N 1
ATOM 609 C CA . SER A 1 89 ? -10.226 11.310 6.740 1.00 11.48 1596 SER A CA 1
ATOM 610 C C . SER A 1 89 ? -9.494 12.209 5.732 1.00 14.42 1596 SER A C 1
ATOM 611 O O . SER A 1 89 ? -8.266 12.321 5.762 1.00 13.75 1596 SER A O 1
ATOM 614 N N . PRO A 1 90 ? -10.238 12.930 4.882 1.00 13.81 1597 PRO A N 1
ATOM 615 C CA . PRO A 1 90 ? -9.608 13.794 3.877 1.00 14.70 1597 PRO A CA 1
ATOM 616 C C . PRO A 1 90 ? -8.696 14.875 4.455 1.00 18.05 1597 PRO A C 1
ATOM 617 O O . PRO A 1 90 ? -9.064 15.598 5.387 1.00 17.41 1597 PRO A O 1
ATOM 621 N N . CYS A 1 91 ? -7.520 15.002 3.848 1.00 18.07 1598 CYS A N 1
ATOM 622 C CA . CYS A 1 91 ? -6.512 15.959 4.264 1.00 19.96 1598 CYS A CA 1
ATOM 623 C C . CYS A 1 91 ? -6.915 17.392 3.917 1.00 21.57 1598 CYS A C 1
ATOM 624 O O . CYS A 1 91 ? -7.120 17.705 2.746 1.00 28.30 1598 CYS A O 1
ATOM 627 N N . PRO A 1 92 ? -7.008 18.289 4.899 1.00 17.46 1599 PRO A N 1
ATOM 628 C CA . PRO A 1 92 ? -7.390 19.686 4.643 1.00 21.38 1599 PRO A CA 1
ATOM 629 C C . PRO A 1 92 ? -6.353 20.503 3.874 1.00 31.51 1599 PRO A C 1
ATOM 630 O O . PRO A 1 92 ? -6.689 21.475 3.179 1.00 30.39 1599 PRO A O 1
ATOM 634 N N . SER A 1 93 ? -5.090 20.112 4.012 1.00 28.59 1600 SER A N 1
ATOM 635 C CA . SER A 1 93 ? -3.987 20.830 3.381 1.00 29.35 1600 SER A CA 1
ATOM 636 C C . SER A 1 93 ? -3.623 20.387 1.968 1.00 32.12 1600 SER A C 1
ATOM 637 O O . SER A 1 93 ? -3.022 21.163 1.225 1.00 45.14 1600 SER A O 1
ATOM 640 N N . LYS A 1 94 ? -3.996 19.168 1.576 1.00 28.26 1601 LYS A N 1
ATOM 641 C CA . LYS A 1 94 ? -3.648 18.658 0.243 1.00 32.75 1601 LYS A CA 1
ATOM 642 C C . LYS A 1 94 ? -4.719 17.751 -0.340 1.00 34.14 1601 LYS A C 1
ATOM 643 O O . LYS A 1 94 ? -4.952 16.643 0.153 1.00 30.92 1601 LYS A O 1
ATOM 649 N N . SER A 1 95 ? -5.352 18.205 -1.416 1.00 29.51 1602 SER A N 1
ATOM 650 C CA . SER A 1 95 ? -6.392 17.424 -2.057 1.00 27.35 1602 SER A CA 1
ATOM 651 C C . SER A 1 95 ? -5.890 16.069 -2.514 1.00 24.38 1602 SER A C 1
ATOM 652 O O . SER A 1 95 ? -4.753 15.952 -3.011 1.00 27.27 1602 SER A O 1
ATOM 655 N N . GLY A 1 96 ? -6.744 15.057 -2.346 1.00 22.64 1603 GLY A N 1
ATOM 656 C CA . GLY A 1 96 ? -6.430 13.701 -2.745 1.00 24.63 1603 GLY A CA 1
ATOM 657 C C . GLY A 1 96 ? -5.798 12.825 -1.683 1.00 24.13 1603 GLY A C 1
ATOM 658 O O . GLY A 1 96 ? -5.769 11.603 -1.829 1.00 30.74 1603 GLY A O 1
ATOM 659 N N . LEU A 1 97 ? -5.301 13.443 -0.615 1.00 23.59 1604 LEU A N 1
ATOM 660 C CA . LEU A 1 97 ? -4.648 12.698 0.448 1.00 18.70 1604 LEU A CA 1
ATOM 661 C C . LEU A 1 97 ? -5.570 12.494 1.642 1.00 18.11 1604 LEU A C 1
ATOM 662 O O . LEU A 1 97 ? -6.510 13.274 1.845 1.00 19.01 1604 LEU A O 1
ATOM 667 N N . SER A 1 98 ? -5.253 11.460 2.411 1.00 18.98 1605 SER A N 1
ATOM 668 C CA . SER A 1 98 ? -5.983 11.086 3.626 1.00 17.91 1605 SER A CA 1
ATOM 669 C C . SER A 1 98 ? -5.012 11.134 4.782 1.00 19.25 1605 SER A C 1
ATOM 670 O O . SER A 1 98 ? -3.832 10.804 4.623 1.00 22.06 1605 SER A O 1
ATOM 673 N N . TYR A 1 99 ? -5.518 11.519 5.951 1.00 14.93 1606 TYR A N 1
ATOM 674 C CA . TYR A 1 99 ? -4.679 11.530 7.147 1.00 13.71 1606 TYR A CA 1
ATOM 675 C C . TYR A 1 99 ? -4.154 10.124 7.433 1.00 15.09 1606 TYR A C 1
ATOM 676 O O . TYR A 1 99 ? -4.769 9.086 7.154 1.00 15.65 1606 TYR A O 1
ATOM 685 N N . LYS A 1 100 ? -2.954 10.089 7.999 1.00 13.77 1607 LYS A N 1
ATOM 686 C CA . LYS A 1 100 ? -2.344 8.848 8.460 1.00 14.53 1607 LYS A CA 1
ATOM 687 C C . LYS A 1 100 ? -1.616 9.170 9.781 1.00 12.51 1607 LYS A C 1
ATOM 688 O O . LYS A 1 100 ? -1.177 10.307 9.995 1.00 14.12 1607 LYS A O 1
ATOM 694 N N . SER A 1 101 ? -1.520 8.168 10.645 1.00 11.82 1608 SER A N 1
ATOM 695 C CA . SER A 1 101 ? -0.841 8.354 11.944 1.00 11.98 1608 SER A CA 1
ATOM 696 C C . SER A 1 101 ? 0.283 7.335 12.090 1.00 12.02 1608 SER A C 1
ATOM 697 O O . SER A 1 101 ? 0.068 6.131 11.918 1.00 12.96 1608 SER A O 1
ATOM 700 N N . VAL A 1 102 ? 1.487 7.828 12.391 1.00 12.46 1609 VAL A N 1
ATOM 701 C CA . VAL A 1 102 ? 2.656 6.975 12.613 1.00 12.36 1609 VAL A CA 1
ATOM 702 C C . VAL A 1 102 ? 2.888 6.999 14.125 1.00 10.81 1609 VAL A C 1
ATOM 703 O O . VAL A 1 102 ? 3.005 8.083 14.719 1.00 12.18 1609 VAL A O 1
ATOM 707 N N . ILE A 1 103 ? 2.916 5.829 14.747 1.00 11.31 1610 ILE A N 1
ATOM 708 C CA . ILE A 1 103 ? 3.087 5.750 16.207 1.00 12.08 1610 ILE A CA 1
ATOM 709 C C . ILE A 1 103 ? 4.379 4.969 16.449 1.00 10.43 1610 ILE A C 1
ATOM 710 O O . ILE A 1 103 ? 4.476 3.789 16.108 1.00 11.42 1610 ILE A O 1
ATOM 715 N N . SER A 1 104 ? 5.341 5.669 17.033 1.00 9.40 1611 SER A N 1
ATOM 716 C CA . SER A 1 104 ? 6.695 5.116 17.234 1.00 10.49 1611 SER A CA 1
ATOM 717 C C . SER A 1 104 ? 7.018 4.917 18.711 1.00 10.88 1611 SER A C 1
ATOM 718 O O . SER A 1 104 ? 6.935 5.847 19.501 1.00 12.41 1611 SER A O 1
ATOM 721 N N . PHE A 1 105 ? 7.363 3.680 19.074 1.00 12.46 1612 PHE A N 1
ATOM 722 C CA . PHE A 1 105 ? 7.684 3.322 20.458 1.00 10.92 1612 PHE A CA 1
ATOM 723 C C . PHE A 1 105 ? 9.186 3.174 20.544 1.00 13.23 1612 PHE A C 1
ATOM 724 O O . PHE A 1 105 ? 9.783 2.384 19.773 1.00 14.26 1612 PHE A O 1
ATOM 732 N N . VAL A 1 106 ? 9.767 3.922 21.468 1.00 13.12 1613 VAL A N 1
ATOM 733 C CA . VAL A 1 106 ? 11.209 3.960 21.694 1.00 15.38 1613 VAL A CA 1
ATOM 734 C C . VAL A 1 106 ? 11.534 3.550 23.115 1.00 13.16 1613 VAL A C 1
ATOM 735 O O . VAL A 1 106 ? 10.815 3.899 24.056 1.00 14.37 1613 VAL A O 1
ATOM 739 N N . CYS A 1 107 ? 12.626 2.804 23.273 1.00 15.23 1614 CYS A N 1
ATOM 740 C CA . CYS A 1 107 ? 12.995 2.382 24.598 1.00 15.53 1614 CYS A CA 1
ATOM 741 C C . CYS A 1 107 ? 13.269 3.525 25.548 1.00 16.46 1614 CYS A C 1
ATOM 742 O O . CYS A 1 107 ? 13.976 4.464 25.201 1.00 15.79 1614 CYS A O 1
ATOM 745 N N . ARG A 1 108 ? 12.701 3.442 26.735 1.00 15.10 1615 ARG A N 1
ATOM 746 C CA . ARG A 1 108 ? 12.961 4.385 27.801 1.00 18.24 1615 ARG A CA 1
ATOM 747 C C . ARG A 1 108 ? 13.080 3.433 29.002 1.00 20.25 1615 ARG A C 1
ATOM 748 O O . ARG A 1 108 ? 12.085 2.918 29.492 1.00 21.08 1615 ARG A O 1
ATOM 756 N N . PRO A 1 109 ? 14.302 3.196 29.489 1.00 21.43 1616 PRO A N 1
ATOM 757 C CA . PRO A 1 109 ? 14.466 2.279 30.624 1.00 21.44 1616 PRO A CA 1
ATOM 758 C C . PRO A 1 109 ? 13.593 2.593 31.829 1.00 20.34 1616 PRO A C 1
ATOM 759 O O . PRO A 1 109 ? 13.067 1.671 32.460 1.00 25.92 1616 PRO A O 1
ATOM 763 N N . GLU A 1 110 ? 13.440 3.870 32.152 1.00 19.97 1617 GLU A N 1
ATOM 764 C CA . GLU A 1 110 ? 12.579 4.266 33.260 1.00 21.36 1617 GLU A CA 1
ATOM 765 C C . GLU A 1 110 ? 11.346 4.946 32.658 1.00 20.68 1617 GLU A C 1
ATOM 766 O O . GLU A 1 110 ? 11.481 5.872 31.867 1.00 23.22 1617 GLU A O 1
ATOM 772 N N . ALA A 1 111 ? 10.154 4.504 33.043 1.00 19.83 1618 ALA A N 1
ATOM 773 C CA . ALA A 1 111 ? 8.922 5.097 32.498 1.00 17.51 1618 ALA A CA 1
ATOM 774 C C . ALA A 1 111 ? 8.871 6.584 32.844 1.00 17.17 1618 ALA A C 1
ATOM 775 O O . ALA A 1 111 ? 9.317 7.009 33.920 1.00 19.70 1618 ALA A O 1
ATOM 777 N N . GLY A 1 112 ? 8.343 7.384 31.920 1.00 17.73 1619 GLY A N 1
ATOM 778 C CA . GLY A 1 112 ? 8.216 8.811 32.138 1.00 20.64 1619 GLY A CA 1
ATOM 779 C C . GLY A 1 112 ? 7.164 9.132 33.192 1.00 17.53 1619 GLY A C 1
ATOM 780 O O . GLY A 1 112 ? 6.274 8.307 33.464 1.00 18.43 1619 GLY A O 1
ATOM 781 N N . PRO A 1 113 ? 7.218 10.335 33.779 1.00 17.72 1620 PRO A N 1
ATOM 782 C CA . PRO A 1 113 ? 6.242 10.690 34.810 1.00 18.59 1620 PRO A CA 1
ATOM 783 C C . PRO A 1 113 ? 4.794 10.726 34.347 1.00 16.96 1620 PRO A C 1
ATOM 784 O O . PRO A 1 113 ? 3.885 10.550 35.184 1.00 16.66 1620 PRO A O 1
ATOM 788 N N . THR A 1 114 ? 4.557 10.975 33.058 1.00 17.89 1621 THR A N 1
ATOM 789 C CA . THR A 1 114 ? 3.179 10.999 32.551 1.00 18.01 1621 THR A CA 1
ATOM 790 C C . THR A 1 114 ? 2.892 9.685 31.829 1.00 19.37 1621 THR A C 1
ATOM 791 O O . THR A 1 114 ? 1.839 9.073 32.055 1.00 18.81 1621 THR A O 1
ATOM 795 N N . ASN A 1 115 ? 3.823 9.245 30.984 1.00 15.96 1622 ASN A N 1
ATOM 796 C CA . ASN A 1 115 ? 3.749 7.965 30.280 1.00 15.29 1622 ASN A CA 1
ATOM 797 C C . ASN A 1 115 ? 2.596 7.811 29.318 1.00 22.59 1622 ASN A C 1
ATOM 798 O O . ASN A 1 115 ? 1.848 6.830 29.338 1.00 19.88 1622 ASN A O 1
ATOM 803 N N . ARG A 1 116 ? 2.453 8.800 28.448 1.00 19.01 1623 ARG A N 1
ATOM 804 C CA . ARG A 1 116 ? 1.418 8.738 27.427 1.00 17.68 1623 ARG A CA 1
ATOM 805 C C . ARG A 1 116 ? 2.051 9.127 26.108 1.00 14.04 1623 ARG A C 1
ATOM 806 O O . ARG A 1 116 ? 3.118 9.736 26.041 1.00 15.90 1623 ARG A O 1
ATOM 814 N N . PRO A 1 117 ? 1.418 8.719 25.020 1.00 14.18 1624 PRO A N 1
ATOM 815 C CA . PRO A 1 117 ? 1.955 9.061 23.708 1.00 13.79 1624 PRO A CA 1
ATOM 816 C C . PRO A 1 117 ? 1.883 10.559 23.490 1.00 13.82 1624 PRO A C 1
ATOM 817 O O . PRO A 1 117 ? 1.016 11.259 24.053 1.00 13.44 1624 PRO A O 1
ATOM 821 N N . MET A 1 118 ? 2.799 11.076 22.674 1.00 12.96 1625 MET A N 1
ATOM 822 C CA . MET A 1 118 ? 2.840 12.488 22.376 1.00 12.89 1625 MET A CA 1
ATOM 823 C C . MET A 1 118 ? 2.761 12.710 20.887 1.00 12.25 1625 MET A C 1
ATOM 824 O O . MET A 1 118 ? 3.384 11.982 20.118 1.00 13.80 1625 MET A O 1
ATOM 829 N N . LEU A 1 119 ? 1.973 13.696 20.465 1.00 11.84 1626 LEU A N 1
ATOM 830 C CA . LEU A 1 119 ? 1.929 14.069 19.055 1.00 12.95 1626 LEU A CA 1
ATOM 831 C C . LEU A 1 119 ? 3.072 15.046 18.895 1.00 13.44 1626 LEU A C 1
ATOM 832 O O . LEU A 1 119 ? 3.039 16.173 19.401 1.00 15.87 1626 LEU A O 1
ATOM 837 N N . ILE A 1 120 ? 4.110 14.633 18.168 1.00 12.28 1627 ILE A N 1
ATOM 838 C CA . ILE A 1 120 ? 5.276 15.512 18.041 1.00 13.73 1627 ILE A CA 1
ATOM 839 C C . ILE A 1 120 ? 5.333 16.375 16.783 1.00 12.92 1627 ILE A C 1
ATOM 840 O O . ILE A 1 120 ? 5.965 17.437 16.784 1.00 15.17 1627 ILE A O 1
ATOM 845 N N . SER A 1 121 ? 4.663 15.949 15.719 1.00 13.28 1628 SER A N 1
ATOM 846 C CA . SER A 1 121 ? 4.704 16.704 14.467 1.00 14.72 1628 SER A CA 1
ATOM 847 C C . SER A 1 121 ? 3.544 16.336 13.586 1.00 15.41 1628 SER A C 1
ATOM 848 O O . SER A 1 121 ? 3.086 15.211 13.574 1.00 15.55 1628 SER A O 1
ATOM 851 N N . LEU A 1 122 ? 3.121 17.300 12.780 1.00 19.63 1629 LEU A N 1
ATOM 852 C CA . LEU A 1 122 ? 2.063 17.054 11.817 1.00 23.67 1629 LEU A CA 1
ATOM 853 C C . LEU A 1 122 ? 2.625 17.581 10.521 1.00 22.07 1629 LEU A C 1
ATOM 854 O O . LEU A 1 122 ? 2.830 18.795 10.407 1.00 26.11 1629 LEU A O 1
ATOM 859 N N . ASP A 1 123 ? 2.935 16.698 9.581 1.00 19.67 1630 ASP A N 1
ATOM 860 C CA . ASP A 1 123 ? 3.430 17.141 8.288 1.00 21.44 1630 ASP A CA 1
ATOM 861 C C . ASP A 1 123 ? 2.204 17.484 7.453 1.00 27.69 1630 ASP A C 1
ATOM 862 O O . ASP A 1 123 ? 1.488 16.588 6.988 1.00 24.72 1630 ASP A O 1
ATOM 867 N N . LYS A 1 124 ? 1.968 18.784 7.289 1.00 26.93 1631 LYS A N 1
ATOM 868 C CA . LYS A 1 124 ? 0.816 19.296 6.546 1.00 30.29 1631 LYS A CA 1
ATOM 869 C C . LYS A 1 124 ? 0.827 18.984 5.059 1.00 29.49 1631 LYS A C 1
ATOM 870 O O . LYS A 1 124 ? -0.224 18.997 4.413 1.00 33.75 1631 LYS A O 1
ATOM 876 N N . GLN A 1 125 ? 1.999 18.726 4.502 1.00 28.31 1632 GLN A N 1
ATOM 877 C CA . GLN A 1 125 ? 2.091 18.434 3.074 1.00 30.53 1632 GLN A CA 1
ATOM 878 C C . GLN A 1 125 ? 1.678 17.011 2.735 1.00 32.16 1632 GLN A C 1
ATOM 879 O O . GLN A 1 125 ? 1.403 16.685 1.580 1.00 33.19 1632 GLN A O 1
ATOM 885 N N . THR A 1 126 ? 1.608 16.161 3.753 1.00 27.84 1633 THR A N 1
ATOM 886 C CA . THR A 1 126 ? 1.227 14.771 3.534 1.00 30.79 1633 THR A CA 1
ATOM 887 C C . THR A 1 126 ? 0.161 14.331 4.540 1.00 25.59 1633 THR A C 1
ATOM 888 O O . THR A 1 126 ? -0.264 13.179 4.530 1.00 33.80 1633 THR A O 1
ATOM 892 N N . CYS A 1 127 ? -0.295 15.263 5.372 1.00 23.98 1634 CYS A N 1
ATOM 893 C CA . CYS A 1 127 ? -1.251 14.983 6.444 1.00 22.67 1634 CYS A CA 1
ATOM 894 C C . CYS A 1 127 ? -0.868 13.736 7.254 1.00 23.07 1634 CYS A C 1
ATOM 895 O O . CYS A 1 127 ? -1.668 12.830 7.500 1.00 23.28 1634 CYS A O 1
ATOM 898 N N . THR A 1 128 ? 0.388 13.680 7.674 1.00 15.77 1635 THR A N 1
ATOM 899 C CA . THR A 1 128 ? 0.847 12.567 8.496 1.00 15.07 1635 THR A CA 1
ATOM 900 C C . THR A 1 128 ? 1.098 13.102 9.901 1.00 16.28 1635 THR A C 1
ATOM 901 O O . THR A 1 128 ? 1.820 14.095 10.087 1.00 15.65 1635 THR A O 1
ATOM 905 N N . LEU A 1 129 ? 0.461 12.477 10.895 1.00 12.38 1636 LEU A N 1
ATOM 906 C CA . LEU A 1 129 ? 0.655 12.809 12.304 1.00 11.95 1636 LEU A CA 1
ATOM 907 C C . LEU A 1 129 ? 1.729 11.860 12.841 1.00 13.04 1636 LEU A C 1
ATOM 908 O O . LEU A 1 129 ? 1.579 10.646 12.728 1.00 14.27 1636 LEU A O 1
ATOM 913 N N . PHE A 1 130 ? 2.794 12.406 13.411 1.00 11.36 1637 PHE A N 1
ATOM 914 C CA . PHE A 1 130 ? 3.858 11.583 13.991 1.00 9.77 1637 PHE A CA 1
ATOM 915 C C . PHE A 1 130 ? 3.756 11.637 15.514 1.00 8.29 1637 PHE A C 1
ATOM 916 O O . PHE A 1 130 ? 3.793 12.705 16.121 1.00 10.77 1637 PHE A O 1
ATOM 924 N N . PHE A 1 131 ? 3.614 10.454 16.083 1.00 9.84 1638 PHE A N 1
ATOM 925 C CA . PHE A 1 131 ? 3.520 10.295 17.530 1.00 10.25 1638 PHE A CA 1
ATOM 926 C C . PHE A 1 131 ? 4.713 9.510 18.039 1.00 10.48 1638 PHE A C 1
ATOM 927 O O . PHE A 1 131 ? 5.225 8.617 17.351 1.00 11.16 1638 PHE A O 1
ATOM 935 N N . SER A 1 132 ? 5.115 9.798 19.264 1.00 10.93 1639 SER A N 1
ATOM 936 C CA . SER A 1 132 ? 6.165 9.023 19.934 1.00 10.03 1639 SER A CA 1
ATOM 937 C C . SER A 1 132 ? 5.696 8.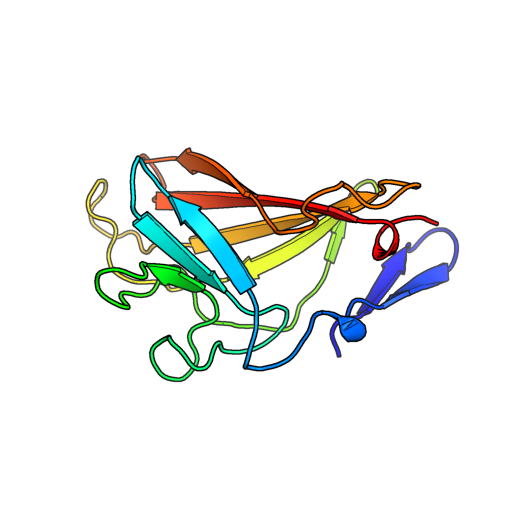576 21.301 1.00 10.26 1639 SER A C 1
ATOM 938 O O . SER A 1 132 ? 4.884 9.260 21.974 1.00 10.95 1639 SER A O 1
ATOM 941 N N . TRP A 1 133 ? 6.166 7.413 21.711 1.00 10.95 1640 TRP A N 1
ATOM 942 C CA . TRP A 1 133 ? 5.876 6.948 23.067 1.00 11.55 1640 TRP A CA 1
ATOM 943 C C . TRP A 1 133 ? 7.180 6.309 23.549 1.00 10.52 1640 TRP A C 1
ATOM 944 O O . TRP A 1 133 ? 7.594 5.250 23.071 1.00 11.44 1640 TRP A O 1
ATOM 955 N N . HIS A 1 134 ? 7.818 6.963 24.499 1.00 10.69 1641 HIS A N 1
ATOM 956 C CA . HIS A 1 134 ? 9.080 6.459 25.076 1.00 13.70 1641 HIS A CA 1
ATOM 957 C C . HIS A 1 134 ? 8.621 5.577 26.234 1.00 11.84 1641 HIS A C 1
ATOM 958 O O . HIS A 1 134 ? 8.053 6.070 27.198 1.00 13.97 1641 HIS A O 1
ATOM 965 N N . THR A 1 135 ? 8.859 4.282 26.097 1.00 13.00 1642 THR A N 1
ATOM 966 C CA . THR A 1 135 ? 8.352 3.296 27.049 1.00 14.63 1642 THR A CA 1
ATOM 967 C C . THR A 1 135 ? 9.330 2.168 27.354 1.00 16.38 1642 THR A C 1
ATOM 968 O O . THR A 1 135 ? 10.097 1.732 26.478 1.00 14.66 1642 THR A O 1
ATOM 972 N N . PRO A 1 136 ? 9.287 1.631 28.595 1.00 14.72 1643 PRO A N 1
ATOM 973 C CA . PRO A 1 136 ? 10.191 0.525 28.914 1.00 17.39 1643 PRO A CA 1
ATOM 974 C C . PRO A 1 136 ? 9.816 -0.739 28.114 1.00 16.49 1643 PRO A C 1
ATOM 975 O O . PRO A 1 136 ? 10.650 -1.650 27.974 1.00 18.61 1643 PRO A O 1
ATOM 979 N N . LEU A 1 137 ? 8.599 -0.819 27.559 1.00 16.00 1644 LEU A N 1
ATOM 980 C CA . LEU A 1 137 ? 8.221 -1.991 26.762 1.00 17.61 1644 LEU A CA 1
ATOM 981 C C . LEU A 1 137 ? 9.020 -2.113 25.455 1.00 17.01 1644 LEU A C 1
ATOM 982 O O . LEU A 1 137 ? 8.985 -3.165 24.798 1.00 18.49 1644 LEU A O 1
ATOM 987 N N . ALA A 1 138 ? 9.694 -1.037 25.045 1.00 16.15 1645 ALA A N 1
ATOM 988 C CA . ALA A 1 138 ? 10.478 -1.074 23.816 1.00 15.77 1645 ALA A CA 1
ATOM 989 C C . ALA A 1 138 ? 11.950 -1.362 24.077 1.00 21.40 1645 ALA A C 1
ATOM 990 O O . ALA A 1 138 ? 12.760 -1.293 23.142 1.00 20.27 1645 ALA A O 1
ATOM 992 N N . CYS A 1 139 ? 12.286 -1.675 25.331 1.00 19.65 1646 CYS A N 1
ATOM 993 C CA . CYS A 1 139 ? 13.675 -1.970 25.693 1.00 19.50 1646 CYS A CA 1
ATOM 994 C C . CYS A 1 139 ? 13.993 -3.458 25.579 1.00 22.63 1646 CYS A C 1
ATOM 995 O O . CYS A 1 139 ? 13.192 -4.317 25.971 1.00 28.46 1646 CYS A O 1
ATOM 998 N N . GLU A 1 140 ? 15.185 -3.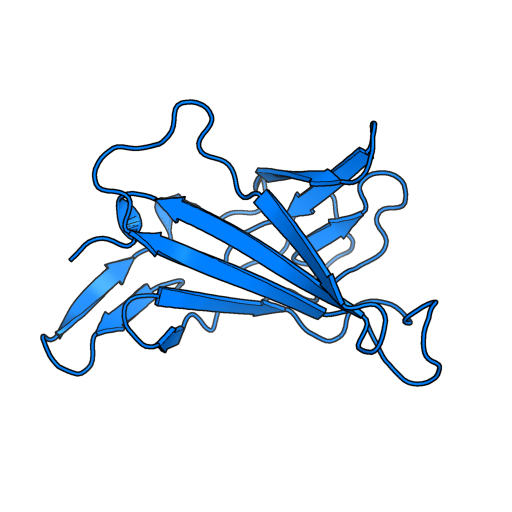729 25.040 1.00 27.89 1647 GLU A N 1
ATOM 999 C CA . GLU A 1 140 ? 15.699 -5.090 24.855 1.00 32.00 1647 GLU A CA 1
ATOM 1000 C C . GLU A 1 140 ? 16.935 -5.313 25.730 1.00 38.47 1647 GLU A C 1
ATOM 1001 O O . GLU A 1 140 ? 16.827 -5.511 26.939 1.00 49.62 1647 GLU A O 1
#

InterPro domains:
  IPR000479 Cation-independent mannose-6-phosphate receptor repeat [PF00878] (127-265)
  IPR000479 Cation-independent mannose-6-phosphate receptor repeat [PF00878] (281-420)
  IPR000479 Cation-independent mannose-6-phosphate receptor repeat [PF00878] (424-573)
  IPR000479 Cation-independent mannose-6-phosphate receptor repeat [PF00878] (576-715)
  IPR000479 Cation-independent mannose-6-phosphate receptor repeat [PF00878] (723-875)
  IPR000479 Cation-independent mannose-6-phosphate receptor repeat [PF00878] (885-1023)
  IPR000479 Cation-independent mannose-6-phosphate receptor repeat [PF00878] (1032-1178)
  IPR000479 Cation-independent mannose-6-phosphate receptor repeat [PF00878] (1183-1319)
  IPR000479 Cation-independent mannose-6-phosphate receptor repeat [PF00878] (1323-1462)
  IPR000479 Cation-independent mannose-6-phosphate receptor repeat [PF00878] (1466-1599)
  IPR000479 Cation-independent mannose-6-phosphate receptor repeat [PF00878] (1607-1730)
  IPR000479 Cation-independent mannose-6-phosphate receptor repeat [PF00878] (1758-1894)
  IPR000479 Cation-independent mannose-6-phosphate receptor repeat [PF00878] (1949-2082)
  IPR000479 Cation-independent mannose-6-phosphate receptor repeat [PF00878] (2087-2232)
  IPR000479 Cation-independent mannose-6-phosphate receptor repeat [PF00878] (2240-2279)
  IPR000562 Fibronectin type II domain [PF00040] (1903-1942)
  IPR000562 Fibronectin type II domain [PS00023] (1903-1942)
  IPR000562 Fibronectin type II domain [PS51092] (1898-1944)
  IPR000562 Fibronectin type II domain [SM00059] (1896-1942)
  IPR000562 Fibronectin type II domain [cd00062] (1897-1942)